Protein AF-A0A6B3HT18-F1 (afdb_monomer_lite)

Radius of gyration: 26.83 Å; chains: 1; bounding box: 37×66×59 Å

Secondary structure (DSSP, 8-state):
------------PPPPPTTTT--HHHHHHHTT---TTPPPPHHHHHHHHHHHHHHHHHH-

Structure (mmCIF, N/CA/C/O backbone):
data_AF-A0A6B3HT18-F1
#
_entry.id   AF-A0A6B3HT18-F1
#
loop_
_atom_site.group_PDB
_atom_site.id
_atom_site.type_symbol
_atom_site.label_atom_id
_atom_site.label_alt_id
_atom_site.label_comp_id
_atom_site.label_asym_id
_atom_site.label_entity_id
_atom_site.label_seq_id
_atom_site.pdbx_PDB_ins_code
_atom_site.Cartn_x
_atom_site.Cartn_y
_atom_site.Cartn_z
_atom_site.occupancy
_atom_site.B_iso_or_equiv
_atom_site.auth_seq_id
_atom_site.auth_comp_id
_atom_site.auth_asym_id
_atom_site.auth_atom_id
_atom_site.pdbx_PDB_model_num
ATOM 1 N N . MET A 1 1 ? -17.594 55.768 33.308 1.00 42.25 1 MET A N 1
ATOM 2 C CA . MET A 1 1 ? -17.310 55.251 31.956 1.00 42.25 1 MET A CA 1
ATOM 3 C C . MET A 1 1 ? -17.248 53.737 32.060 1.00 42.25 1 MET A C 1
ATOM 5 O O . MET A 1 1 ? -16.469 53.241 32.854 1.00 42.25 1 MET A O 1
ATOM 9 N N . SER A 1 2 ? -18.176 53.096 31.356 1.00 48.03 2 SER A N 1
ATOM 10 C CA . SER A 1 2 ? -18.433 51.676 31.075 1.00 48.03 2 SER A CA 1
ATOM 11 C C . SER A 1 2 ? -17.679 50.582 31.845 1.00 48.03 2 SER A C 1
ATOM 13 O O . SER A 1 2 ? -16.577 50.187 31.475 1.00 48.03 2 SER A O 1
ATOM 15 N N . ASP A 1 3 ? -18.381 50.008 32.823 1.00 44.69 3 ASP A N 1
ATOM 16 C CA . ASP A 1 3 ? -18.244 48.612 33.244 1.00 44.69 3 ASP A CA 1
ATOM 17 C C . ASP A 1 3 ? -18.770 47.734 32.098 1.00 44.69 3 ASP A C 1
ATOM 19 O O . ASP A 1 3 ? -19.943 47.834 31.730 1.00 44.69 3 ASP A O 1
ATOM 23 N N . THR A 1 4 ? -17.906 46.943 31.464 1.00 64.69 4 THR A N 1
ATOM 24 C CA . THR A 1 4 ? -18.337 46.021 30.403 1.00 64.69 4 THR A CA 1
ATOM 25 C C . THR A 1 4 ? -18.363 44.619 30.990 1.00 64.69 4 THR A C 1
ATOM 27 O O . THR A 1 4 ? -17.411 43.853 30.870 1.00 64.69 4 THR A O 1
ATOM 30 N N . THR A 1 5 ? -19.467 44.312 31.671 1.00 56.94 5 THR A N 1
ATOM 31 C CA . THR A 1 5 ? -19.864 42.952 32.034 1.00 56.94 5 THR A 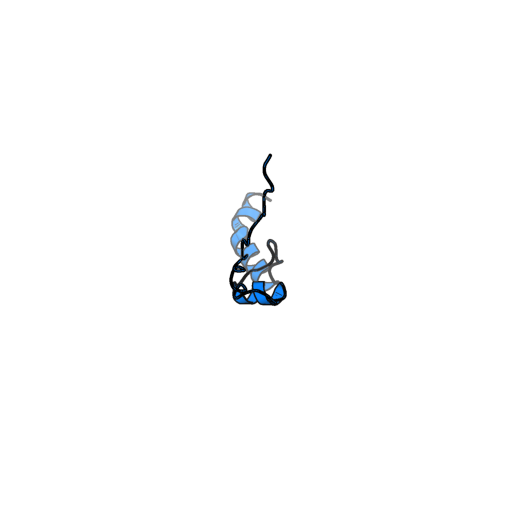CA 1
ATOM 32 C C . THR A 1 5 ? -19.976 42.138 30.751 1.00 56.94 5 THR A C 1
ATOM 34 O O . THR A 1 5 ? -20.937 42.273 29.994 1.00 56.94 5 THR A O 1
ATOM 37 N N . HIS A 1 6 ? -18.975 41.300 30.488 1.00 57.75 6 HIS A N 1
ATOM 38 C CA . HIS A 1 6 ? -19.094 40.227 29.510 1.00 57.75 6 HIS A CA 1
ATOM 39 C C . HIS A 1 6 ? -19.992 39.145 30.107 1.00 57.75 6 HIS A C 1
ATOM 41 O O . HIS A 1 6 ? -19.535 38.181 30.717 1.00 57.75 6 HIS A O 1
ATOM 47 N N . ASP A 1 7 ? -21.294 39.375 29.972 1.00 50.94 7 ASP A N 1
ATOM 48 C CA . ASP A 1 7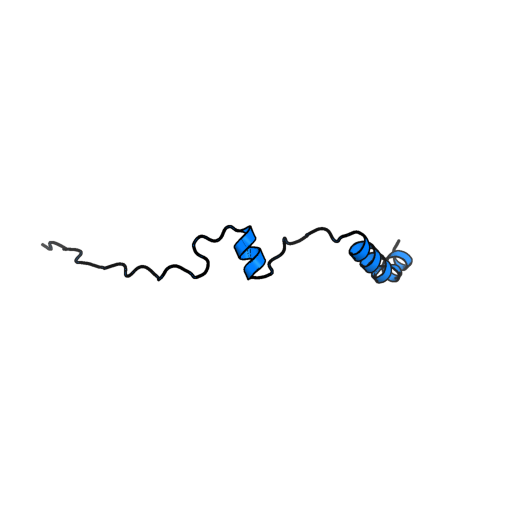 ? -22.335 38.431 30.326 1.00 50.94 7 ASP A CA 1
ATOM 49 C C . ASP A 1 7 ? -22.297 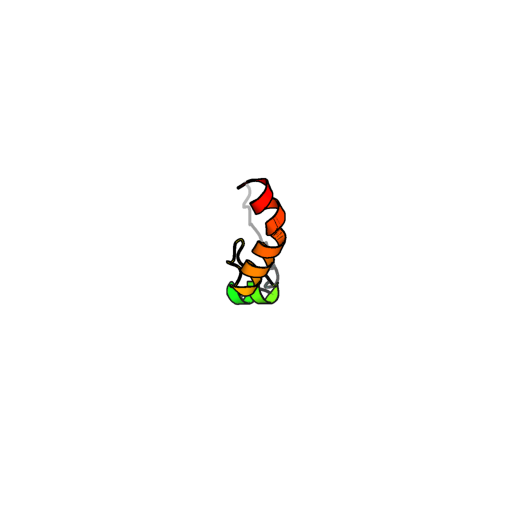37.250 29.344 1.00 50.94 7 ASP A C 1
ATOM 51 O O . ASP A 1 7 ? -22.474 37.403 28.134 1.00 50.94 7 ASP A O 1
ATOM 55 N N . GLY A 1 8 ? -21.999 36.070 29.882 1.00 58.62 8 GLY A N 1
ATOM 56 C CA . GLY A 1 8 ? -22.804 34.887 29.597 1.00 58.62 8 GLY A CA 1
ATOM 57 C C . GLY A 1 8 ? -22.907 34.411 28.150 1.00 58.62 8 GLY A C 1
ATOM 58 O O . GLY A 1 8 ? -23.967 33.941 27.745 1.00 58.62 8 GLY A O 1
ATOM 59 N N . GLY A 1 9 ? -21.827 34.449 27.370 1.00 50.81 9 GLY A N 1
ATOM 60 C CA . GLY A 1 9 ? -21.747 33.666 26.138 1.00 50.81 9 GLY A CA 1
ATOM 61 C C . GLY A 1 9 ? -21.584 32.183 26.470 1.00 50.81 9 GLY A C 1
ATOM 62 O O . GLY A 1 9 ? -20.463 31.680 26.480 1.00 50.81 9 GLY A O 1
ATOM 63 N N . VAL A 1 10 ? -22.677 31.482 26.785 1.00 58.16 10 VAL A N 1
ATOM 64 C CA . VAL A 1 10 ? -22.674 30.022 26.937 1.00 58.16 10 VAL A CA 1
ATOM 65 C C . VAL A 1 10 ? -22.167 29.441 25.621 1.00 58.16 10 VAL A C 1
ATOM 67 O O . VAL A 1 10 ? -22.874 29.455 24.613 1.00 58.16 10 VAL A O 1
ATOM 70 N N . ALA A 1 11 ? -20.931 28.944 25.613 1.00 61.00 11 ALA A N 1
ATOM 71 C CA . ALA A 1 11 ? -20.487 28.033 24.577 1.00 61.00 11 ALA A CA 1
ATOM 72 C C . ALA A 1 11 ? -21.363 26.784 24.712 1.00 61.00 11 ALA A C 1
ATOM 74 O O . ALA A 1 11 ? -21.065 25.882 25.494 1.00 61.00 11 ALA A O 1
ATOM 75 N N . LEU A 1 12 ? -22.493 26.760 24.001 1.00 64.06 12 LEU A N 1
ATOM 76 C CA . LEU A 1 12 ? -23.199 25.527 23.698 1.00 64.06 12 LEU A CA 1
ATOM 77 C C . LEU A 1 12 ? -22.212 24.725 22.856 1.00 64.06 12 LEU A C 1
ATOM 79 O O . LEU A 1 12 ? -22.099 24.941 21.650 1.00 64.06 12 LEU A O 1
ATOM 83 N N . GLY A 1 13 ? -21.390 23.924 23.535 1.00 66.25 13 GLY A N 1
ATOM 84 C CA . GLY A 1 13 ? -20.356 23.127 22.902 1.00 66.25 13 GLY A CA 1
ATOM 85 C C . GLY A 1 13 ? -20.974 22.359 21.746 1.00 66.25 13 GLY A C 1
ATOM 86 O O . GLY A 1 13 ? -22.062 21.793 21.887 1.00 66.25 13 GLY A O 1
ATOM 87 N N . THR A 1 14 ? -20.304 22.383 20.594 1.00 72.56 14 THR A N 1
ATOM 88 C CA . THR A 1 14 ? -20.656 21.511 19.475 1.00 72.56 14 THR A CA 1
ATOM 89 C C . THR A 1 14 ? -20.839 20.101 20.033 1.00 72.56 14 THR A C 1
ATOM 91 O O . THR A 1 14 ? -19.969 19.654 20.789 1.00 72.56 14 THR A O 1
ATOM 94 N N . PRO A 1 15 ? -21.960 19.418 19.734 1.00 74.62 15 PRO A N 1
ATOM 95 C CA . PRO A 1 15 ? -22.157 18.064 20.216 1.00 74.62 15 PRO A CA 1
ATOM 96 C C . PRO A 1 15 ? -20.950 17.209 19.816 1.00 74.62 15 PRO A C 1
ATOM 98 O O . PRO A 1 15 ? -20.405 17.413 18.724 1.00 74.62 15 PRO A O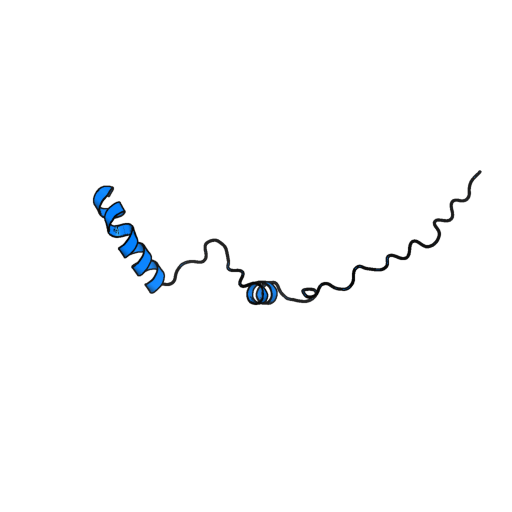 1
ATOM 101 N N . PRO A 1 16 ? -20.527 16.283 20.692 1.00 75.50 16 PRO A N 1
ATOM 102 C CA . PRO A 1 16 ? -19.373 15.442 20.435 1.00 75.50 16 PRO A CA 1
ATOM 103 C C . PRO A 1 16 ? -19.515 14.782 19.064 1.00 75.50 16 PRO A C 1
ATOM 105 O O . PRO A 1 16 ? -20.571 14.235 18.727 1.00 75.50 16 PRO A O 1
ATOM 108 N N . SER A 1 17 ? -18.471 14.889 18.240 1.00 78.75 17 SER A N 1
ATOM 109 C CA . SER A 1 17 ? -18.489 14.293 16.904 1.00 78.75 17 SER A CA 1
ATOM 110 C C . SER A 1 17 ? -18.678 12.780 17.025 1.00 78.75 17 SER A C 1
ATOM 112 O O . SER A 1 17 ? -18.148 12.152 17.938 1.00 78.75 17 SER A O 1
ATOM 114 N N . ALA A 1 18 ? -19.371 12.155 16.070 1.00 82.69 18 ALA A N 1
ATOM 115 C CA . ALA A 1 18 ? -19.556 10.698 16.035 1.00 82.69 18 ALA A CA 1
ATOM 116 C C . ALA A 1 18 ? -18.233 9.904 15.929 1.00 82.69 18 ALA A C 1
ATOM 118 O O . ALA A 1 18 ? -18.236 8.674 15.989 1.00 82.69 18 ALA A O 1
ATOM 119 N N . ASP A 1 19 ? -17.122 10.607 15.712 1.00 85.88 19 ASP A N 1
ATOM 120 C CA . ASP A 1 19 ? -15.764 10.078 15.642 1.00 85.88 19 ASP A CA 1
ATOM 121 C C . ASP A 1 19 ? -14.908 10.414 16.871 1.00 85.88 19 ASP A C 1
ATOM 123 O O . ASP A 1 19 ? -13.750 10.001 16.960 1.00 85.88 19 ASP A O 1
ATOM 127 N N . GLU A 1 20 ? -15.452 11.172 17.821 1.00 83.12 20 GLU A N 1
ATOM 128 C CA . GLU A 1 20 ? -14.731 11.604 19.009 1.00 83.12 20 GLU A CA 1
ATOM 129 C C . GLU A 1 20 ? -14.426 10.393 19.909 1.00 83.12 20 GLU A C 1
ATOM 131 O O . GLU A 1 20 ? -15.290 9.573 20.214 1.00 83.12 20 GLU A O 1
ATOM 136 N N . GLY A 1 21 ? -13.152 10.226 20.275 1.00 84.31 21 GLY A N 1
ATOM 137 C CA . GLY A 1 21 ? -12.664 9.057 21.019 1.00 84.31 21 GLY A CA 1
ATOM 138 C C . GLY A 1 21 ? -12.213 7.866 20.160 1.00 84.31 21 GLY A C 1
ATOM 139 O O . GLY A 1 21 ? -11.604 6.935 20.698 1.00 84.31 21 GLY A O 1
ATOM 140 N N . LEU A 1 22 ? -12.419 7.886 18.835 1.00 89.69 22 LEU A N 1
ATOM 141 C CA . LEU A 1 22 ? -11.844 6.870 17.950 1.00 89.69 22 LEU A CA 1
ATOM 142 C C . LEU A 1 22 ? -10.334 7.070 17.814 1.00 89.69 22 LEU A C 1
ATOM 144 O O . LEU A 1 22 ? -9.836 8.158 17.524 1.00 89.69 22 LEU A O 1
ATOM 148 N N . ARG A 1 23 ? -9.578 5.977 17.945 1.00 90.88 23 ARG A N 1
ATOM 149 C CA . ARG A 1 23 ? -8.160 5.992 17.558 1.00 90.88 23 ARG A CA 1
ATOM 150 C C . ARG A 1 23 ? -8.056 6.097 16.038 1.00 90.88 23 ARG A C 1
ATOM 152 O O . ARG A 1 23 ? -8.904 5.564 15.325 1.00 90.88 23 ARG A O 1
ATOM 159 N N . ALA A 1 24 ? -6.959 6.664 15.535 1.00 88.12 24 ALA A N 1
ATOM 160 C CA . ALA A 1 24 ? -6.731 6.847 14.097 1.00 88.12 24 ALA A CA 1
ATOM 161 C C . ALA A 1 24 ? -6.969 5.573 13.256 1.00 88.12 24 ALA A C 1
ATOM 163 O O . ALA A 1 24 ? -7.553 5.645 12.180 1.00 88.12 24 ALA A O 1
ATOM 164 N N . ALA A 1 25 ? -6.591 4.394 13.766 1.00 89.44 25 ALA A N 1
ATOM 165 C CA . ALA A 1 25 ? -6.835 3.117 13.089 1.00 89.44 25 ALA A CA 1
ATOM 166 C C . ALA A 1 25 ? -8.331 2.760 12.965 1.00 89.44 25 ALA A C 1
ATOM 168 O O . ALA A 1 25 ? -8.751 2.203 11.955 1.00 89.44 25 ALA A O 1
ATOM 169 N N . GLN A 1 26 ? -9.139 3.090 13.975 1.00 91.62 26 GLN A N 1
ATOM 170 C CA . GLN A 1 26 ? -10.584 2.845 13.967 1.00 91.62 26 GLN A CA 1
ATOM 171 C C . GLN A 1 26 ? -11.298 3.833 13.047 1.00 91.62 26 GLN A C 1
ATOM 173 O O . GLN A 1 26 ? -12.198 3.441 12.312 1.00 91.62 26 GLN A O 1
ATOM 178 N N . LEU A 1 27 ? -10.845 5.089 13.034 1.00 92.56 27 LEU A N 1
ATOM 179 C CA . LEU A 1 27 ? -11.326 6.099 12.099 1.00 92.56 27 LEU A CA 1
ATOM 180 C C . LEU A 1 27 ? -11.032 5.692 10.649 1.00 92.56 27 LEU A C 1
ATOM 182 O O . LEU A 1 27 ? -11.912 5.726 9.793 1.00 92.56 27 LEU A O 1
ATOM 186 N N . ALA A 1 28 ? -9.808 5.230 10.387 1.00 91.81 28 ALA A N 1
ATOM 187 C CA . ALA A 1 28 ? -9.419 4.738 9.075 1.00 91.81 28 ALA A CA 1
ATOM 188 C C . ALA A 1 28 ? -10.257 3.526 8.649 1.00 91.81 28 ALA A C 1
ATOM 190 O O . ALA A 1 28 ? -10.750 3.497 7.527 1.00 91.81 28 ALA A O 1
ATOM 191 N N . ALA A 1 29 ? -10.495 2.570 9.550 1.00 92.12 29 ALA A N 1
ATOM 192 C CA . ALA A 1 29 ? -11.367 1.433 9.270 1.00 92.12 29 ALA A CA 1
ATOM 193 C C . ALA A 1 29 ? -12.823 1.860 8.995 1.00 92.12 29 ALA A C 1
ATOM 195 O O . ALA A 1 29 ? -13.417 1.374 8.036 1.00 92.12 29 ALA A O 1
ATOM 196 N N . LYS A 1 30 ? -13.377 2.797 9.782 1.00 92.69 30 LYS A N 1
ATOM 197 C CA . LYS A 1 30 ? -14.744 3.326 9.616 1.00 92.69 30 LYS A CA 1
ATOM 198 C C . LYS A 1 30 ? -14.958 3.951 8.238 1.00 92.69 30 LYS A C 1
ATOM 200 O O . LYS A 1 30 ? -16.010 3.756 7.638 1.00 92.69 30 LYS A O 1
ATOM 205 N N . TYR A 1 31 ? -13.959 4.672 7.738 1.00 93.56 31 TYR A N 1
ATOM 206 C CA . TYR A 1 31 ? -14.036 5.391 6.464 1.00 93.56 31 TYR A CA 1
ATOM 207 C C . TYR A 1 31 ? -13.321 4.686 5.303 1.00 93.56 31 TYR A C 1
ATOM 209 O O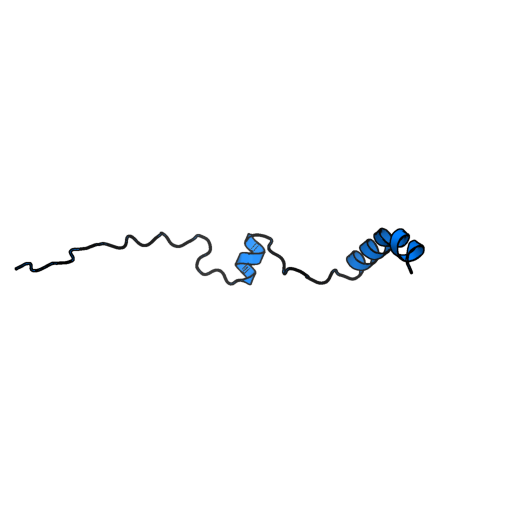 . TYR A 1 31 ? -13.199 5.259 4.223 1.00 93.56 31 TYR A O 1
ATOM 217 N N . GLY A 1 32 ? -12.834 3.456 5.499 1.00 91.00 32 GLY A N 1
ATOM 218 C CA . GLY A 1 32 ? -12.084 2.723 4.475 1.00 91.00 32 GLY A CA 1
ATOM 219 C C . GLY A 1 32 ? -10.804 3.435 4.019 1.00 91.00 32 GLY A C 1
ATOM 220 O O . GLY A 1 32 ? -10.362 3.250 2.886 1.00 91.00 32 GLY A O 1
ATOM 221 N N . LEU A 1 33 ? -10.216 4.273 4.877 1.00 92.50 33 LEU A N 1
ATOM 222 C CA . LEU A 1 33 ? -9.000 5.014 4.565 1.00 92.50 33 LEU A CA 1
ATOM 223 C C . LEU A 1 33 ? -7.799 4.073 4.611 1.00 92.50 33 LEU A C 1
ATOM 225 O O . LEU A 1 33 ? -7.588 3.331 5.571 1.00 92.50 33 LEU A O 1
ATOM 229 N N . THR A 1 34 ? -6.965 4.155 3.582 1.00 88.00 34 THR A N 1
ATOM 230 C CA . THR A 1 34 ? -5.698 3.4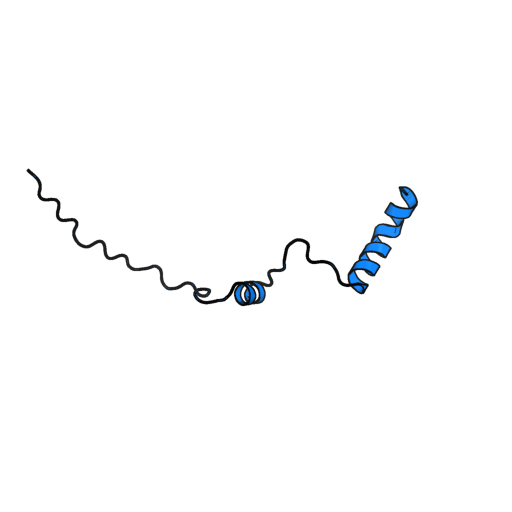29 3.498 1.00 88.00 34 THR A CA 1
ATOM 231 C C . THR A 1 34 ? -4.536 4.407 3.438 1.00 88.00 34 THR A C 1
ATOM 233 O O . THR A 1 34 ? -4.675 5.509 2.909 1.00 88.00 34 THR A O 1
ATOM 236 N N . VAL A 1 35 ? -3.364 3.996 3.925 1.00 87.75 35 VAL A N 1
ATOM 237 C CA . VAL A 1 35 ? -2.138 4.797 3.806 1.00 87.75 35 VAL A CA 1
ATOM 238 C C . VAL A 1 35 ? -1.836 5.055 2.327 1.00 87.75 35 VAL A C 1
ATOM 240 O O . VAL A 1 35 ? -1.738 4.116 1.534 1.00 87.75 35 VAL A O 1
ATOM 243 N N . SER A 1 36 ? -1.669 6.327 1.958 1.00 86.94 36 SER A N 1
ATOM 244 C CA . SER A 1 36 ? -1.215 6.699 0.616 1.00 86.94 36 SER A CA 1
ATOM 245 C C . SER A 1 36 ? 0.161 6.081 0.356 1.00 86.94 36 SER A C 1
ATOM 247 O O . SER A 1 36 ? 1.090 6.270 1.138 1.00 86.94 36 SER A O 1
ATOM 249 N N . GLY A 1 37 ? 0.281 5.288 -0.710 1.00 87.12 37 GLY A N 1
ATOM 250 C CA . GLY A 1 37 ? 1.507 4.544 -1.012 1.00 87.12 37 GLY A CA 1
ATOM 251 C C . GLY A 1 37 ? 1.665 3.220 -0.256 1.00 87.12 37 GLY A C 1
ATOM 252 O O . GLY A 1 37 ? 2.772 2.679 -0.214 1.00 87.12 37 GLY A O 1
ATOM 253 N N . ALA A 1 38 ? 0.588 2.669 0.319 1.00 88.62 38 ALA A N 1
ATOM 254 C CA . ALA A 1 38 ? 0.592 1.298 0.825 1.00 88.62 38 ALA A CA 1
ATOM 255 C C . ALA A 1 38 ? 1.154 0.337 -0.238 1.00 88.62 38 ALA A C 1
ATOM 257 O O . ALA A 1 38 ? 0.714 0.327 -1.391 1.00 88.62 38 ALA A O 1
ATOM 258 N N . ARG A 1 39 ? 2.162 -0.457 0.145 1.00 90.25 39 ARG A N 1
ATOM 259 C CA . ARG A 1 39 ? 2.818 -1.377 -0.787 1.00 90.25 39 ARG A CA 1
ATOM 260 C C . ARG A 1 39 ? 1.823 -2.452 -1.230 1.00 90.25 39 ARG A C 1
ATOM 262 O O . ARG A 1 39 ? 1.216 -3.090 -0.367 1.00 90.25 39 ARG A O 1
ATOM 269 N N . PRO A 1 40 ? 1.669 -2.692 -2.544 1.00 90.56 40 PRO A N 1
ATOM 270 C CA . PRO A 1 40 ? 0.846 -3.793 -3.010 1.00 90.56 40 PRO A CA 1
ATOM 271 C C . PRO A 1 40 ? 1.442 -5.117 -2.524 1.00 90.56 40 PRO A C 1
ATOM 273 O O . PRO A 1 40 ? 2.661 -5.295 -2.503 1.00 90.56 40 PRO A O 1
ATOM 276 N N . GLY A 1 41 ? 0.577 -6.063 -2.160 1.00 93.56 41 GLY A N 1
ATOM 277 C CA . GLY A 1 41 ? 1.003 -7.440 -1.924 1.00 93.56 41 GLY A CA 1
ATOM 278 C C . GLY A 1 41 ? 1.568 -8.076 -3.198 1.00 93.56 41 GLY A C 1
ATOM 279 O O . GLY A 1 41 ? 1.323 -7.591 -4.305 1.00 93.56 41 GLY A O 1
ATOM 280 N N . LEU A 1 42 ? 2.282 -9.196 -3.057 1.00 95.06 42 LEU A N 1
ATOM 281 C CA . LEU A 1 42 ? 2.980 -9.855 -4.169 1.00 95.06 42 LEU A CA 1
ATOM 282 C C . LEU A 1 42 ? 2.073 -10.109 -5.383 1.00 95.06 42 LEU A C 1
ATOM 284 O O . LEU A 1 42 ? 2.419 -9.739 -6.500 1.00 95.06 42 LEU A O 1
ATOM 288 N N . PHE A 1 43 ? 0.880 -10.667 -5.170 1.00 96.62 43 PHE A N 1
ATOM 289 C CA . PHE A 1 43 ? -0.069 -10.934 -6.256 1.00 96.62 43 PHE A CA 1
ATOM 290 C C . PHE A 1 43 ? -0.554 -9.659 -6.956 1.00 96.62 43 PHE A C 1
ATOM 292 O O . PHE A 1 43 ? -0.645 -9.615 -8.184 1.00 96.62 43 PHE A O 1
ATOM 299 N N . ALA A 1 44 ? -0.834 -8.601 -6.188 1.00 94.69 44 ALA A N 1
ATOM 300 C CA . ALA A 1 44 ? -1.232 -7.311 -6.743 1.00 94.69 44 ALA A CA 1
ATOM 301 C C . ALA A 1 44 ? -0.088 -6.686 -7.557 1.00 94.69 44 ALA A C 1
ATOM 303 O O . ALA A 1 44 ? -0.313 -6.176 -8.655 1.00 94.69 44 ALA A O 1
ATOM 304 N N . TYR A 1 45 ? 1.145 -6.808 -7.064 1.00 94.62 45 TYR A N 1
ATOM 305 C CA . TYR A 1 45 ? 2.340 -6.368 -7.770 1.00 94.62 45 TYR A CA 1
ATOM 306 C C . TYR A 1 45 ? 2.560 -7.148 -9.075 1.00 94.62 45 TYR A C 1
ATOM 308 O O . TYR A 1 45 ? 2.763 -6.541 -10.125 1.00 94.62 45 TYR A O 1
ATOM 316 N N . MET A 1 46 ? 2.422 -8.478 -9.056 1.00 96.56 46 MET A N 1
ATOM 317 C CA . MET A 1 46 ? 2.507 -9.312 -10.262 1.00 96.56 46 MET A CA 1
ATOM 318 C C . MET A 1 46 ? 1.453 -8.921 -11.305 1.00 96.56 46 MET A C 1
ATOM 320 O O . MET A 1 46 ? 1.770 -8.813 -12.489 1.00 96.56 46 MET A O 1
ATOM 324 N N . LYS A 1 47 ? 0.210 -8.652 -10.885 1.00 95.62 47 LYS A N 1
ATOM 325 C CA . LYS A 1 47 ? -0.853 -8.176 -11.785 1.00 95.62 47 LYS A CA 1
ATOM 326 C C . LYS A 1 47 ? -0.497 -6.830 -12.419 1.00 95.62 47 LYS A C 1
ATOM 328 O O . LYS A 1 47 ? -0.703 -6.639 -13.617 1.00 95.62 47 LYS A O 1
ATOM 333 N N . GLN A 1 48 ? 0.062 -5.910 -11.637 1.00 94.12 48 GLN A N 1
ATOM 334 C CA . GLN A 1 48 ? 0.515 -4.615 -12.138 1.00 94.12 48 GLN A CA 1
ATOM 335 C C . GLN A 1 48 ? 1.678 -4.761 -13.128 1.00 94.12 48 GLN A C 1
ATOM 337 O O . GLN A 1 48 ? 1.692 -4.074 -14.149 1.00 94.12 48 GLN A O 1
ATOM 342 N N . LEU A 1 49 ? 2.615 -5.677 -12.869 1.00 94.69 49 LEU A N 1
ATOM 343 C CA . LEU A 1 49 ? 3.738 -5.968 -13.760 1.00 94.69 49 LEU A CA 1
ATOM 344 C C . LEU A 1 49 ? 3.256 -6.507 -15.111 1.00 94.69 49 LEU A C 1
ATOM 346 O O . LEU A 1 49 ? 3.655 -5.996 -16.154 1.00 94.69 49 LEU A O 1
ATOM 350 N N . TRP A 1 50 ? 2.325 -7.464 -15.097 1.00 95.25 50 TRP A N 1
ATOM 351 C CA . TRP A 1 50 ? 1.687 -7.964 -16.316 1.00 95.25 50 TRP A CA 1
ATOM 352 C C . TRP A 1 50 ? 0.964 -6.861 -17.093 1.00 95.25 50 TRP A C 1
ATOM 354 O O . TRP A 1 50 ? 1.098 -6.793 -18.312 1.00 95.25 50 TRP A O 1
ATOM 364 N N . GLY A 1 51 ? 0.250 -5.960 -16.410 1.00 94.00 51 GLY A N 1
ATOM 365 C CA . GLY A 1 51 ? -0.384 -4.805 -17.054 1.00 94.00 51 GLY A CA 1
ATOM 366 C C . GLY A 1 51 ? 0.620 -3.833 -17.685 1.00 94.00 51 GLY A C 1
ATOM 367 O O . GLY A 1 51 ? 0.342 -3.236 -18.721 1.00 94.00 51 GLY A O 1
ATOM 368 N N . ARG A 1 52 ? 1.816 -3.709 -17.101 1.00 95.38 52 ARG A N 1
ATOM 369 C CA . ARG A 1 52 ? 2.897 -2.835 -17.587 1.00 95.38 52 ARG A CA 1
ATOM 370 C C . ARG A 1 52 ? 3.834 -3.497 -18.596 1.00 95.38 52 ARG A C 1
ATOM 372 O O . ARG A 1 52 ? 4.691 -2.806 -19.138 1.00 95.38 52 ARG A O 1
ATOM 379 N N . ARG A 1 53 ? 3.666 -4.790 -18.898 1.00 95.06 53 ARG A N 1
ATOM 380 C CA . ARG A 1 53 ? 4.568 -5.562 -19.776 1.00 95.06 53 ARG A CA 1
ATOM 381 C C . ARG A 1 53 ? 4.858 -4.875 -21.113 1.00 95.06 53 ARG A C 1
ATOM 383 O O . ARG A 1 53 ? 6.000 -4.858 -21.545 1.00 95.06 53 ARG A O 1
ATOM 390 N N . HIS A 1 54 ? 3.839 -4.285 -21.745 1.00 91.62 54 HIS A N 1
ATOM 391 C CA . HIS A 1 54 ? 3.978 -3.644 -23.054 1.00 91.62 54 HIS A CA 1
ATOM 392 C C . HIS A 1 54 ? 4.848 -2.392 -22.970 1.00 91.62 54 HIS A C 1
ATOM 394 O O . HIS A 1 54 ? 5.696 -2.182 -23.825 1.00 91.62 54 HIS A O 1
ATOM 400 N N . PHE A 1 55 ? 4.667 -1.598 -21.915 1.00 91.06 55 PHE A N 1
ATOM 401 C CA . PHE A 1 55 ? 5.473 -0.409 -21.675 1.00 91.06 55 PHE A CA 1
ATOM 402 C C . PHE A 1 55 ? 6.926 -0.777 -21.365 1.00 91.06 55 PHE A C 1
ATOM 404 O O . PHE A 1 55 ? 7.837 -0.206 -21.945 1.00 91.06 55 PHE A O 1
ATOM 411 N N . ILE A 1 56 ? 7.142 -1.770 -20.496 1.00 89.12 56 ILE A N 1
ATOM 412 C CA . ILE A 1 56 ? 8.489 -2.238 -20.153 1.00 89.12 56 ILE A CA 1
ATOM 413 C C . ILE A 1 56 ? 9.202 -2.730 -21.416 1.00 89.12 56 ILE A C 1
ATOM 415 O O . ILE A 1 56 ? 10.290 -2.260 -21.705 1.00 89.12 56 ILE A O 1
ATOM 419 N N . LEU A 1 57 ? 8.574 -3.597 -22.214 1.00 93.12 57 LEU A N 1
ATOM 420 C CA . LEU A 1 57 ? 9.183 -4.114 -23.446 1.00 93.12 57 LEU A CA 1
ATOM 421 C C . LEU A 1 57 ? 9.444 -3.036 -24.510 1.00 93.12 57 LEU A C 1
ATOM 423 O O . LEU A 1 57 ? 10.388 -3.176 -25.276 1.00 93.12 57 LEU A O 1
ATOM 427 N N . ALA A 1 58 ? 8.615 -1.993 -24.586 1.00 90.00 58 ALA A N 1
ATOM 428 C CA . ALA A 1 58 ? 8.767 -0.936 -25.585 1.00 90.00 58 ALA A CA 1
ATOM 429 C C . ALA A 1 58 ? 9.815 0.131 -25.213 1.00 90.00 58 ALA A C 1
ATOM 431 O O . ALA A 1 58 ? 10.280 0.838 -26.104 1.00 90.00 58 ALA A O 1
ATOM 432 N N . PHE A 1 59 ? 10.158 0.274 -23.926 1.00 87.81 59 PHE A N 1
ATOM 433 C CA . PHE A 1 59 ? 10.968 1.388 -23.408 1.00 87.81 59 PHE A CA 1
ATOM 434 C C . PHE A 1 59 ? 12.075 0.971 -22.416 1.00 87.81 59 PHE A C 1
ATOM 436 O O . PHE A 1 59 ? 12.578 1.832 -21.693 1.00 87.81 59 PHE A O 1
ATOM 443 N N . SER A 1 60 ? 12.429 -0.318 -22.335 1.00 71.25 60 SER A N 1
ATOM 444 C CA . SER A 1 60 ? 13.576 -0.803 -21.535 1.00 71.25 60 SER A CA 1
ATOM 445 C C . SER A 1 60 ? 14.848 -0.942 -22.355 1.00 71.25 60 SER A C 1
ATOM 447 O O . SER A 1 60 ? 14.740 -1.090 -23.592 1.00 71.25 60 SER A O 1
#

Foldseek 3Di:
DDDDPPPDPPCPDDPQPPCPPPDPVRVCVVVVNDPDPDDDDPVVVVVVCVVCVVVVVVPD

Sequence (60 aa):
MSDTTHDGGVALGTPPSADEGLRAAQLAAKYGLTVSGARPGLFAYMKQLWGRRHFILAFS

pLDDT: mean 82.1, std 15.32, range [42.25, 96.62]